Protein AF-A0A7T8HI97-F1 (afdb_monomer)

Nearest PDB structures (foldseek):
  1s1g-assembly1_B  TM=9.300E-01  e=1.609E-03  Homo sapiens
  7w6s-assembly1_F  TM=6.668E-01  e=6.090E-04  Homo sapiens
  8quc-assembly1_A  TM=5.911E-01  e=7.499E-04  Homo sapiens
  7w3y-assembly1_A  TM=6.117E-01  e=1.137E-03  Homo sapiens
  8f1c-assembly1_A  TM=5.932E-01  e=1.848E-03  Homo sapiens

Radius of gyration: 20.52 Å; Cα contacts (8 Å, |Δi|>4): 44; chains: 1; bounding box: 39×28×54 Å

pLDDT: mean 77.0, std 18.97, range [33.53, 95.25]

Mean predicted aligned error: 14.54 Å

Solvent-accessible surface area (backbone atoms only — not comparable to full-atom values): 6235 Å² total; per-residue (Å²): 140,58,51,68,65,41,19,79,73,70,77,54,32,70,68,67,89,89,57,59,52,65,66,48,50,53,51,32,55,75,71,71,45,61,76,82,60,34,37,78,95,30,36,64,62,47,51,56,51,34,52,51,52,51,55,54,53,50,50,54,52,52,50,58,60,50,68,74,72,71,83,75,88,81,87,71,101,66,61,64,69,49,52,57,50,51,50,56,44,69,78,39,69,85,79,50,92,84,72,120

Secondary structure (DSSP, 8-state):
--HHHHHHHHS-B---TTS-HHHHHHHHHHTT--GGGB-HHHHHHHHHHHHHHHHHHHHHHHHHHHHTTSS--SS-TTSHHHHHHHHHHHH-TTS-SS--

Sequence (100 aa):
MGLILGFYRTGVLHVDDTICPLAYSEDLKYWEIEEMFIDPCCLIKYNVRKERVIEESGKLMEDEDSEGSSSNEHNEQFGSDTKRKIWYIMEKPYTSTLAK

InterPro domains:
  IPR003131 Potassium channel tetramerisation-type BTB domain [PF02214] (3-41)
  IPR003971 Potassium channel, voltage dependent, Kv5/Kv9 [PR01494] (7-22)
  IPR003971 Potassium channel, voltage dependent, Kv5/Kv9 [PR01494] (30-42)
  IPR011333 SKP1/BTB/POZ domain superfamily [G3DSA:3.30.710.10] (2-53)
  IPR011333 SKP1/BTB/POZ domain superfamily [SSF54695] (3-53)
  IPR028325 Voltage-gated potassium channel [PTHR11537] (3-100)

Foldseek 3Di:
DVQVVVCVVPVAGEDDPVDQLVVVVVVCVVVVHDLVSHDPVHSVVSVVNNVVVVVVVVVVVVVVVVVVPDDDDDDDPPPPVVVVVVVVCVVPVPPDPPND

Organism: Caligus rogercresseyi (NCBI:txid217165)

Structure (mmCIF, N/CA/C/O backbone):
data_AF-A0A7T8HI97-F1
#
_entry.id   AF-A0A7T8HI97-F1
#
loop_
_atom_site.group_PDB
_atom_site.id
_atom_site.type_symbol
_atom_site.label_atom_id
_atom_site.label_alt_id
_atom_site.label_comp_id
_atom_site.label_asym_id
_atom_site.label_entity_id
_atom_site.label_seq_id
_atom_site.pdbx_PDB_ins_code
_atom_site.Cartn_x
_atom_site.Cartn_y
_atom_site.Cartn_z
_atom_site.occupancy
_atom_site.B_iso_or_equiv
_atom_site.auth_seq_id
_atom_site.auth_comp_id
_atom_site.auth_asym_id
_atom_site.auth_atom_id
_atom_site.pdbx_PDB_model_num
ATOM 1 N N . MET A 1 1 ? -9.076 -5.216 -3.489 1.00 55.91 1 MET A N 1
ATOM 2 C CA . MET A 1 1 ? -10.295 -4.480 -3.070 1.00 55.91 1 MET A CA 1
ATOM 3 C C . MET A 1 1 ? -10.849 -4.907 -1.693 1.00 55.91 1 MET A C 1
ATOM 5 O O . MET A 1 1 ? -12.002 -4.627 -1.406 1.00 55.91 1 MET A O 1
ATOM 9 N N . GLY A 1 2 ? -10.070 -5.558 -0.810 1.00 78.62 2 GLY A N 1
ATOM 10 C CA . GLY A 1 2 ? -10.559 -5.993 0.516 1.00 78.62 2 GLY A CA 1
ATOM 11 C C . GLY A 1 2 ? -9.897 -5.316 1.722 1.00 78.62 2 GLY A C 1
ATOM 12 O O . GLY A 1 2 ? -10.458 -5.354 2.810 1.00 78.62 2 GLY A O 1
ATOM 13 N N . LEU A 1 3 ? -8.729 -4.688 1.542 1.00 83.50 3 LEU A N 1
ATOM 14 C CA . LEU A 1 3 ? -7.929 -4.163 2.655 1.00 83.50 3 LEU A CA 1
ATOM 15 C C . LEU A 1 3 ? -8.538 -2.904 3.275 1.00 83.50 3 LEU A C 1
ATOM 17 O O . LEU A 1 3 ? -8.666 -2.827 4.489 1.00 83.50 3 LEU A O 1
ATOM 21 N N . ILE A 1 4 ? -8.997 -1.966 2.443 1.00 90.56 4 ILE A N 1
ATOM 22 C CA . ILE A 1 4 ? -9.588 -0.700 2.898 1.00 90.56 4 ILE A CA 1
ATOM 23 C C . ILE A 1 4 ? -10.941 -0.933 3.584 1.00 90.56 4 ILE A C 1
ATOM 25 O O . ILE A 1 4 ? -11.176 -0.447 4.685 1.00 90.56 4 ILE A O 1
ATOM 29 N N . LEU A 1 5 ? -11.815 -1.762 2.999 1.00 89.75 5 LEU A N 1
ATOM 30 C CA . LEU A 1 5 ? -13.053 -2.169 3.678 1.00 89.75 5 LEU A CA 1
ATOM 31 C C . LEU A 1 5 ? -12.769 -2.964 4.961 1.00 89.75 5 LEU A C 1
ATOM 33 O O . LEU A 1 5 ? -13.501 -2.830 5.939 1.00 89.75 5 LEU A O 1
ATOM 37 N N . GLY A 1 6 ? -11.725 -3.798 4.955 1.00 88.25 6 GLY A N 1
ATOM 38 C CA . GLY A 1 6 ? -11.247 -4.501 6.142 1.00 88.25 6 GLY A CA 1
ATOM 39 C C . GLY A 1 6 ? -10.860 -3.527 7.250 1.00 88.25 6 GLY A C 1
ATOM 40 O O . GLY A 1 6 ? -11.341 -3.676 8.368 1.00 88.25 6 GLY A O 1
ATOM 41 N N . PHE A 1 7 ? -10.106 -2.482 6.914 1.00 92.50 7 PHE A N 1
ATOM 42 C CA . PHE A 1 7 ? -9.704 -1.425 7.836 1.00 92.50 7 PHE A CA 1
ATOM 43 C C . PHE A 1 7 ? -10.897 -0.716 8.481 1.00 92.50 7 PHE A C 1
ATOM 45 O O . PHE A 1 7 ? -10.921 -0.587 9.700 1.00 92.50 7 PHE A O 1
ATOM 52 N N . TYR A 1 8 ? -11.945 -0.361 7.732 1.00 91.81 8 TYR A N 1
ATOM 53 C CA . TYR A 1 8 ? -13.146 0.228 8.346 1.00 91.81 8 TYR A CA 1
ATOM 54 C C . TYR A 1 8 ? -13.883 -0.723 9.304 1.00 91.81 8 TYR A C 1
ATOM 56 O O . TYR A 1 8 ? -14.650 -0.270 10.152 1.00 91.81 8 TYR A O 1
ATOM 64 N N . ARG A 1 9 ? -13.671 -2.040 9.189 1.00 92.31 9 ARG A N 1
ATOM 65 C CA . ARG A 1 9 ? -14.284 -3.042 10.076 1.00 92.31 9 ARG A CA 1
ATOM 66 C C . ARG A 1 9 ? -13.412 -3.397 11.277 1.00 92.31 9 ARG A C 1
ATOM 68 O O . ARG A 1 9 ? -13.959 -3.670 12.340 1.00 92.31 9 ARG A O 1
ATOM 75 N N . THR A 1 10 ? -12.093 -3.462 11.106 1.00 92.00 10 THR A N 1
ATOM 76 C CA . THR A 1 10 ? -11.146 -3.928 12.135 1.00 92.00 10 THR A CA 1
ATOM 77 C C . THR A 1 10 ? -10.380 -2.795 12.811 1.00 92.00 10 THR A C 1
ATOM 79 O O . THR A 1 10 ? -9.850 -2.997 13.898 1.00 92.00 10 THR A O 1
ATOM 82 N N . GLY A 1 11 ? -10.295 -1.625 12.175 1.00 90.81 11 GLY A N 1
ATOM 83 C CA . GLY A 1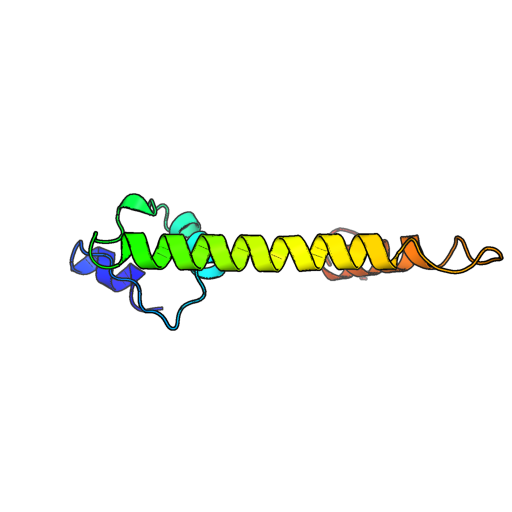 11 ? -9.428 -0.515 12.571 1.00 90.81 11 GLY A CA 1
ATOM 84 C C . GLY A 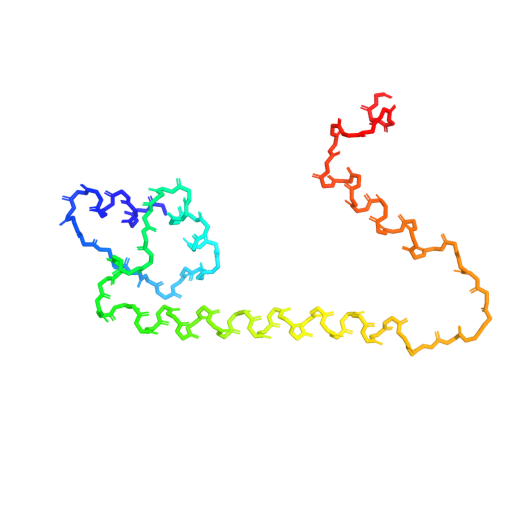1 11 ? -7.943 -0.742 12.273 1.00 90.81 11 GLY A C 1
ATOM 85 O O . GLY A 1 11 ? -7.125 0.093 12.643 1.00 90.81 11 GLY A O 1
ATOM 86 N N . VAL A 1 12 ? -7.580 -1.854 11.621 1.00 90.69 12 VAL A N 1
ATOM 87 C CA . VAL A 1 12 ? -6.182 -2.234 11.361 1.00 90.69 12 VAL A CA 1
ATOM 88 C C . VAL A 1 12 ? -5.943 -2.359 9.863 1.00 90.69 12 VAL A C 1
ATOM 90 O O . VAL A 1 12 ? -6.670 -3.074 9.168 1.00 90.69 12 VAL A O 1
ATOM 93 N N . LEU A 1 13 ? -4.916 -1.666 9.369 1.00 94.25 13 LEU A N 1
ATOM 94 C CA . LEU A 1 13 ? -4.565 -1.615 7.954 1.00 94.25 13 LEU A CA 1
ATOM 95 C C . LEU A 1 13 ? -3.261 -2.378 7.704 1.00 94.25 13 LEU A C 1
ATOM 97 O O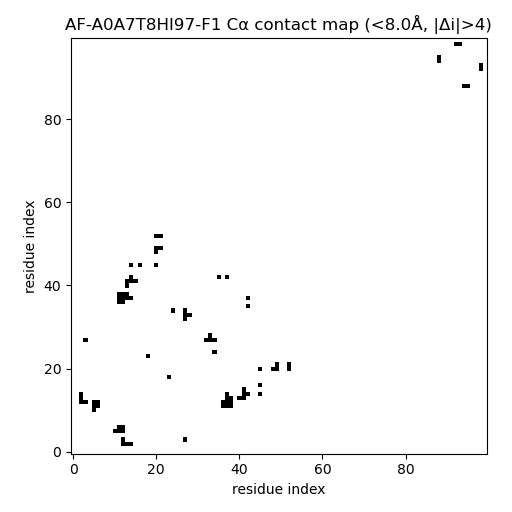 . LEU A 1 13 ? -2.164 -1.862 7.910 1.00 94.25 13 LEU A O 1
ATOM 101 N N . HIS A 1 14 ? -3.386 -3.612 7.225 1.00 92.81 14 HIS A N 1
ATOM 102 C CA . HIS A 1 14 ? -2.255 -4.388 6.721 1.00 92.81 14 HIS A CA 1
ATOM 103 C C . HIS A 1 14 ? -2.189 -4.300 5.202 1.00 92.81 14 HIS A C 1
ATOM 105 O O . HIS A 1 14 ? -3.219 -4.269 4.528 1.00 92.81 14 HIS A O 1
ATOM 111 N N . VAL A 1 15 ? -0.969 -4.296 4.670 1.00 91.81 15 VAL A N 1
ATOM 112 C CA . VAL A 1 15 ? -0.708 -4.250 3.230 1.00 91.81 15 VAL A CA 1
ATOM 113 C C . VAL A 1 15 ? 0.083 -5.485 2.830 1.00 91.81 15 VAL A C 1
ATOM 115 O O . VAL A 1 15 ? 1.082 -5.823 3.467 1.00 91.81 15 VAL A O 1
ATOM 118 N N . ASP A 1 16 ? -0.390 -6.154 1.783 1.00 89.62 16 ASP A N 1
ATOM 119 C CA . ASP A 1 16 ? 0.252 -7.334 1.213 1.00 89.62 16 ASP A CA 1
ATOM 120 C C . ASP A 1 16 ? 1.292 -6.958 0.143 1.00 89.62 16 ASP A C 1
ATOM 122 O O . ASP A 1 16 ? 1.212 -5.908 -0.495 1.00 89.62 16 ASP A O 1
ATOM 126 N N . ASP A 1 17 ? 2.268 -7.838 -0.077 1.00 87.62 17 ASP A N 1
ATOM 127 C CA . ASP A 1 17 ? 3.371 -7.623 -1.019 1.00 87.62 17 ASP A CA 1
ATOM 128 C C . ASP A 1 17 ? 2.974 -7.654 -2.494 1.00 87.62 17 ASP A C 1
ATOM 130 O O . ASP A 1 17 ? 3.746 -7.188 -3.336 1.00 87.62 17 ASP A O 1
ATOM 134 N N . THR A 1 18 ? 1.819 -8.237 -2.812 1.00 89.25 18 THR A N 1
ATOM 135 C CA . THR A 1 18 ? 1.329 -8.381 -4.190 1.00 89.25 18 THR A CA 1
ATOM 136 C C . THR A 1 18 ? 0.741 -7.091 -4.758 1.00 89.25 18 THR A C 1
ATOM 138 O O . THR A 1 18 ? 0.453 -7.015 -5.952 1.00 89.25 18 THR A O 1
ATOM 141 N N . ILE A 1 19 ? 0.563 -6.068 -3.922 1.00 90.94 19 ILE A N 1
ATOM 142 C CA . ILE A 1 19 ? -0.090 -4.817 -4.296 1.00 90.94 19 ILE A CA 1
ATOM 143 C C . ILE A 1 19 ? 0.953 -3.803 -4.772 1.00 90.94 19 ILE A C 1
ATOM 145 O O . ILE A 1 19 ? 1.996 -3.609 -4.145 1.00 90.94 19 ILE A O 1
ATOM 149 N N . CYS A 1 20 ? 0.650 -3.118 -5.878 1.00 92.69 20 CYS A N 1
ATOM 150 C CA . CYS A 1 20 ? 1.451 -1.989 -6.339 1.00 92.69 20 CYS A CA 1
ATOM 151 C C . CYS A 1 20 ? 1.345 -0.829 -5.330 1.00 92.69 20 CYS A C 1
ATOM 153 O O . CYS A 1 20 ? 0.239 -0.329 -5.111 1.00 92.69 20 CYS A O 1
ATOM 155 N N . PRO A 1 21 ? 2.460 -0.364 -4.734 1.00 93.88 21 PRO A N 1
ATOM 156 C CA . PRO A 1 21 ? 2.417 0.667 -3.700 1.00 93.88 21 PRO A CA 1
ATOM 157 C C . PRO A 1 21 ? 1.959 2.032 -4.228 1.00 93.88 21 PRO A C 1
ATOM 159 O O . PRO A 1 21 ? 1.345 2.785 -3.484 1.00 93.88 21 PRO A O 1
ATOM 162 N N . LEU A 1 22 ? 2.206 2.349 -5.504 1.00 93.50 22 LEU A N 1
ATOM 163 C CA . LEU A 1 22 ? 1.765 3.616 -6.095 1.00 93.50 22 LEU A CA 1
ATOM 164 C C . LEU A 1 22 ? 0.250 3.653 -6.271 1.00 93.50 22 LEU A C 1
ATOM 166 O O . LEU A 1 22 ? -0.396 4.546 -5.731 1.00 93.50 22 LEU A O 1
ATOM 170 N N . ALA A 1 23 ? -0.312 2.635 -6.929 1.00 93.50 23 ALA A N 1
ATOM 171 C CA . ALA A 1 23 ? -1.759 2.510 -7.094 1.00 93.50 23 ALA A CA 1
ATOM 172 C C . ALA A 1 23 ? -2.472 2.459 -5.733 1.00 93.50 23 ALA A C 1
ATOM 174 O O . ALA A 1 23 ? -3.499 3.098 -5.532 1.00 93.50 23 ALA A O 1
ATOM 175 N N . TYR A 1 24 ? -1.886 1.757 -4.758 1.00 94.19 24 TYR A N 1
ATOM 176 C CA . TYR A 1 24 ? -2.446 1.711 -3.412 1.00 94.19 24 TYR A CA 1
ATOM 177 C C . TYR A 1 24 ? -2.395 3.064 -2.696 1.00 94.19 24 TYR A C 1
ATOM 179 O O . TYR A 1 24 ? -3.326 3.392 -1.968 1.00 94.19 24 TYR A O 1
ATOM 187 N N . SER A 1 25 ? -1.357 3.878 -2.915 1.00 94.06 25 SER A N 1
ATOM 188 C CA . SER A 1 25 ? -1.307 5.237 -2.361 1.00 94.06 25 SER A CA 1
ATOM 189 C C . SER A 1 25 ? -2.421 6.132 -2.913 1.00 94.06 25 SER A C 1
ATOM 191 O O . SER A 1 25 ? -2.980 6.944 -2.177 1.00 94.06 25 SER A O 1
ATOM 193 N N . GLU A 1 26 ? -2.787 5.960 -4.187 1.00 94.62 26 GLU A N 1
ATOM 194 C CA . GLU A 1 26 ? -3.901 6.683 -4.806 1.00 94.62 26 GLU A CA 1
ATOM 195 C C . GLU A 1 26 ? -5.243 6.223 -4.244 1.00 94.62 26 GLU A C 1
ATOM 197 O O . GLU A 1 26 ? -6.085 7.065 -3.927 1.00 94.62 26 GLU A O 1
ATOM 202 N N . ASP A 1 27 ? -5.410 4.913 -4.043 1.00 94.38 27 ASP A N 1
ATOM 203 C CA . ASP A 1 27 ? -6.572 4.368 -3.347 1.00 94.38 27 ASP A CA 1
ATOM 204 C C . ASP A 1 27 ? -6.671 4.986 -1.943 1.00 94.38 27 ASP A C 1
ATOM 206 O O . ASP A 1 27 ? -7.686 5.591 -1.607 1.00 94.38 27 ASP A O 1
ATOM 210 N N . LEU A 1 28 ? -5.613 4.915 -1.129 1.00 94.12 28 LEU A N 1
ATOM 211 C CA . LEU A 1 28 ? -5.606 5.492 0.222 1.00 94.12 28 LEU A CA 1
ATOM 212 C C . LEU A 1 28 ? -5.961 6.983 0.218 1.00 94.12 28 LEU A C 1
ATOM 214 O O . LEU A 1 28 ? -6.768 7.422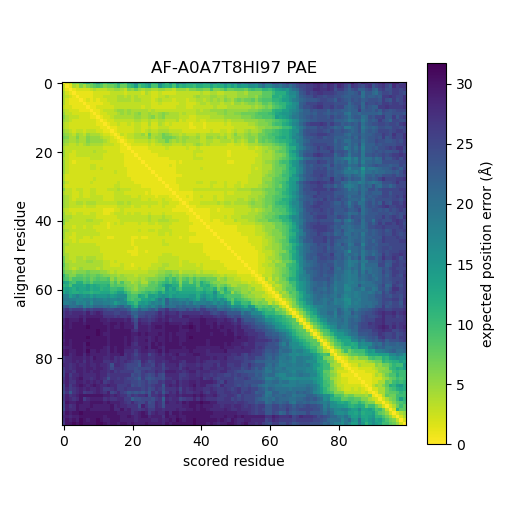 1.036 1.00 94.12 28 LEU A O 1
ATOM 218 N N . LYS A 1 29 ? -5.437 7.743 -0.748 1.00 94.81 29 LYS A N 1
ATOM 219 C CA . LYS A 1 29 ? -5.770 9.158 -0.934 1.00 94.81 29 LYS A CA 1
ATOM 220 C C . LYS A 1 29 ? -7.241 9.373 -1.290 1.00 94.81 29 LYS A C 1
ATOM 222 O O . LYS A 1 29 ? -7.853 10.290 -0.753 1.00 94.81 29 LYS A O 1
ATOM 227 N N . TYR A 1 30 ? -7.810 8.551 -2.171 1.00 95.00 30 TYR A N 1
ATOM 228 C CA . TYR A 1 30 ? -9.230 8.614 -2.530 1.00 95.00 30 TYR A CA 1
ATOM 229 C C . TYR A 1 30 ? -10.138 8.352 -1.321 1.00 95.00 30 TYR A C 1
ATOM 231 O O . TYR A 1 30 ? -11.161 9.013 -1.166 1.00 95.00 30 TYR A O 1
ATOM 239 N N . TRP A 1 31 ? -9.747 7.415 -0.455 1.00 95.06 31 TRP A N 1
ATOM 240 C CA . TRP A 1 31 ? -10.478 7.075 0.769 1.00 95.06 31 TRP A CA 1
ATOM 241 C C . TRP A 1 31 ? -10.148 7.985 1.963 1.00 95.06 31 TRP A C 1
ATOM 243 O O . TRP A 1 31 ? -10.666 7.753 3.053 1.00 95.06 31 TRP A O 1
ATOM 253 N N . GLU A 1 32 ? -9.305 9.004 1.768 1.00 94.50 32 GLU A N 1
ATOM 254 C CA . GLU A 1 32 ? -8.853 9.936 2.810 1.00 94.50 32 GLU A CA 1
ATOM 255 C C . GLU A 1 32 ? -8.192 9.231 4.012 1.00 94.50 32 GLU A C 1
ATOM 257 O O . GLU A 1 32 ? -8.307 9.659 5.160 1.00 94.50 32 GLU A O 1
ATOM 262 N N . ILE A 1 33 ? -7.479 8.134 3.748 1.00 94.06 33 ILE A N 1
ATOM 263 C CA . ILE A 1 33 ? -6.714 7.387 4.748 1.00 94.06 33 ILE A CA 1
ATOM 264 C C . ILE A 1 33 ? -5.244 7.769 4.611 1.00 94.06 33 ILE A C 1
ATOM 266 O O . ILE A 1 33 ? -4.620 7.557 3.573 1.00 94.06 33 ILE A O 1
ATOM 270 N N . GLU A 1 34 ? -4.663 8.307 5.678 1.00 92.56 34 GLU A N 1
ATOM 271 C CA . GLU A 1 34 ? -3.231 8.597 5.713 1.00 92.56 34 GLU A CA 1
ATOM 272 C C . GLU A 1 34 ? -2.398 7.304 5.715 1.00 92.56 34 GLU A C 1
ATOM 274 O O . GLU A 1 34 ? -2.713 6.334 6.406 1.00 92.56 34 GLU A O 1
ATOM 279 N N . GLU A 1 35 ? -1.274 7.290 4.996 1.00 90.56 35 GLU A N 1
ATOM 280 C CA . GLU A 1 35 ? -0.393 6.111 4.934 1.00 90.56 35 GLU A CA 1
ATOM 281 C C . GLU A 1 35 ? 0.182 5.724 6.308 1.00 90.56 35 GLU A C 1
ATOM 283 O O . GLU A 1 35 ? 0.543 4.570 6.527 1.00 90.56 35 GLU A O 1
ATOM 288 N N . MET A 1 36 ? 0.206 6.658 7.266 1.00 89.62 36 MET A N 1
ATOM 289 C CA . MET A 1 36 ? 0.623 6.390 8.645 1.00 89.62 36 MET A CA 1
ATOM 290 C C . MET A 1 36 ? -0.326 5.455 9.413 1.00 89.62 36 MET A C 1
ATOM 292 O O . MET A 1 36 ? 0.064 4.932 10.453 1.00 89.62 36 MET A O 1
ATOM 296 N N . PHE A 1 37 ? -1.549 5.224 8.915 1.00 93.38 37 PHE A N 1
ATOM 297 C CA . PHE A 1 37 ? -2.475 4.241 9.489 1.00 93.38 37 PHE A CA 1
ATOM 298 C C . PHE A 1 37 ? -2.112 2.795 9.139 1.00 93.38 37 PHE A C 1
ATOM 300 O O . PHE A 1 37 ? -2.682 1.872 9.723 1.00 93.38 37 PHE A O 1
ATOM 307 N N . ILE A 1 38 ? -1.179 2.577 8.204 1.00 94.44 38 ILE A N 1
ATOM 308 C CA . ILE A 1 38 ? -0.642 1.243 7.938 1.00 94.44 38 ILE A CA 1
ATOM 309 C C . ILE A 1 38 ? 0.071 0.754 9.199 1.00 94.44 38 ILE A C 1
ATOM 311 O O . ILE A 1 38 ? 0.938 1.434 9.748 1.00 94.44 38 ILE A O 1
ATOM 315 N N . ASP A 1 39 ? -0.282 -0.451 9.637 1.00 94.88 39 ASP A N 1
ATOM 316 C CA . ASP A 1 39 ? 0.273 -1.033 10.850 1.00 94.88 39 ASP A CA 1
ATOM 317 C C . ASP A 1 39 ? 1.812 -1.154 10.753 1.00 94.88 39 ASP A C 1
ATOM 319 O O . ASP A 1 39 ? 2.334 -1.489 9.677 1.00 94.88 39 ASP A O 1
ATOM 323 N N . PRO A 1 40 ? 2.567 -0.923 11.848 1.00 92.50 40 PRO A N 1
ATOM 324 C CA . PRO A 1 40 ? 4.029 -0.965 11.838 1.00 92.50 40 PRO A CA 1
ATOM 325 C C . PRO A 1 40 ? 4.632 -2.236 11.228 1.00 92.50 40 PRO A C 1
ATOM 327 O O . PRO A 1 40 ? 5.714 -2.169 10.641 1.00 92.50 40 PRO A O 1
ATOM 330 N N . CYS A 1 41 ? 3.943 -3.383 11.315 1.00 93.31 41 CYS A N 1
ATOM 331 C CA . CYS A 1 41 ? 4.423 -4.628 10.706 1.00 93.31 41 CYS A CA 1
ATOM 332 C C . CYS A 1 41 ? 4.509 -4.571 9.166 1.00 93.31 41 CYS A C 1
ATOM 334 O O . CYS A 1 41 ? 5.312 -5.290 8.571 1.00 93.31 41 CYS A O 1
ATOM 336 N N . CYS A 1 42 ? 3.723 -3.703 8.522 1.00 93.69 42 CYS A N 1
ATOM 337 C CA . CYS A 1 42 ? 3.668 -3.533 7.070 1.00 93.69 42 CYS A CA 1
ATOM 338 C C . CYS A 1 42 ? 4.306 -2.215 6.605 1.00 93.69 42 CYS A C 1
ATOM 340 O O . CYS A 1 42 ? 4.851 -2.164 5.501 1.00 93.69 42 CYS A O 1
ATOM 342 N N . LEU A 1 43 ? 4.266 -1.163 7.431 1.00 94.06 43 LEU A N 1
ATOM 343 C CA . LEU A 1 43 ? 4.593 0.214 7.039 1.00 94.06 43 LEU A CA 1
ATOM 344 C C . LEU A 1 43 ? 6.003 0.369 6.451 1.00 94.06 43 LEU A C 1
ATOM 346 O O . LEU A 1 43 ? 6.167 0.925 5.367 1.00 94.06 43 LEU A O 1
ATOM 350 N N . ILE A 1 44 ? 7.028 -0.157 7.131 1.00 94.00 44 ILE A N 1
ATOM 351 C CA . ILE A 1 44 ? 8.426 -0.025 6.680 1.00 94.00 44 ILE A CA 1
ATOM 352 C C . ILE A 1 44 ? 8.604 -0.687 5.312 1.00 94.00 44 ILE A C 1
ATOM 354 O O . ILE A 1 44 ? 9.189 -0.115 4.395 1.00 94.00 44 ILE A O 1
ATOM 358 N N . LYS A 1 45 ? 8.060 -1.895 5.160 1.00 94.25 45 LYS A N 1
ATOM 359 C CA . LYS A 1 45 ? 8.166 -2.678 3.930 1.00 94.25 45 LYS A CA 1
ATOM 360 C C . LYS A 1 45 ? 7.415 -2.024 2.772 1.00 94.25 45 LYS A C 1
ATOM 362 O O . LYS A 1 45 ? 7.904 -2.037 1.643 1.00 94.25 45 LYS A O 1
ATOM 367 N N . TYR A 1 46 ? 6.246 -1.453 3.056 1.00 95.25 46 TYR A N 1
ATOM 368 C CA . TYR A 1 46 ? 5.473 -0.672 2.097 1.00 95.25 46 TYR A CA 1
ATOM 369 C C . TYR A 1 46 ? 6.267 0.545 1.611 1.00 95.25 46 TYR A C 1
ATOM 371 O O . TYR A 1 46 ? 6.450 0.687 0.406 1.00 95.25 46 TYR A O 1
ATOM 379 N N . ASN A 1 47 ? 6.825 1.345 2.526 1.00 94.75 47 ASN A N 1
ATOM 380 C CA . ASN A 1 47 ? 7.596 2.542 2.179 1.00 94.75 47 ASN A CA 1
ATOM 381 C C . ASN A 1 47 ? 8.845 2.218 1.356 1.00 94.75 47 ASN A C 1
ATOM 383 O O . ASN A 1 47 ? 9.066 2.836 0.322 1.00 94.75 47 ASN A O 1
ATOM 387 N N . VAL A 1 48 ? 9.618 1.202 1.751 1.00 94.94 48 VAL A N 1
ATOM 388 C CA . VAL A 1 48 ? 10.798 0.765 0.981 1.00 94.94 48 VAL A CA 1
ATOM 389 C C . VAL A 1 48 ? 10.407 0.334 -0.434 1.00 94.94 48 VAL A C 1
ATOM 391 O O . VAL A 1 48 ? 11.097 0.655 -1.400 1.00 94.94 48 VAL A O 1
ATOM 394 N N . ARG A 1 49 ? 9.291 -0.389 -0.584 1.00 95.00 49 ARG A N 1
ATOM 395 C CA . ARG A 1 49 ? 8.804 -0.798 -1.906 1.00 95.00 49 ARG A CA 1
ATOM 396 C C . ARG A 1 49 ? 8.311 0.402 -2.714 1.00 95.00 49 ARG A C 1
ATOM 398 O O . ARG A 1 49 ? 8.582 0.452 -3.907 1.00 95.00 49 ARG A O 1
ATOM 405 N N . LYS A 1 50 ? 7.597 1.335 -2.084 1.00 94.81 50 LYS A N 1
ATOM 406 C CA . LYS A 1 50 ? 7.106 2.565 -2.713 1.00 94.81 50 LYS A CA 1
ATOM 407 C C . LYS A 1 50 ? 8.266 3.390 -3.261 1.00 94.81 50 LYS A C 1
ATOM 409 O O . LYS A 1 50 ? 8.260 3.682 -4.449 1.00 94.81 50 LYS A O 1
ATOM 414 N N . GLU A 1 51 ? 9.275 3.660 -2.435 1.00 95.00 51 GLU A N 1
ATOM 415 C CA . GLU A 1 51 ? 10.472 4.413 -2.828 1.00 95.00 51 GLU A CA 1
ATOM 416 C C . GLU A 1 51 ? 11.175 3.759 -4.019 1.00 95.00 51 GLU A C 1
ATOM 418 O O . GLU A 1 51 ? 11.434 4.411 -5.024 1.00 95.00 51 GLU A O 1
ATOM 423 N N . ARG A 1 52 ? 11.381 2.436 -3.964 1.00 94.06 52 ARG A N 1
ATOM 424 C CA . ARG A 1 52 ? 12.007 1.693 -5.063 1.00 94.06 52 ARG A CA 1
ATOM 425 C C . ARG A 1 52 ? 11.250 1.860 -6.381 1.00 94.06 52 ARG A C 1
ATOM 427 O O . ARG A 1 52 ? 11.870 2.089 -7.411 1.00 94.06 52 ARG A O 1
ATOM 434 N N . VAL A 1 53 ? 9.922 1.743 -6.353 1.00 92.56 53 VAL A N 1
ATOM 435 C CA . VAL A 1 53 ? 9.104 1.898 -7.566 1.00 92.56 53 VAL A CA 1
ATOM 436 C C . VAL A 1 53 ? 9.166 3.341 -8.084 1.00 92.56 53 VAL A C 1
ATOM 438 O O . VAL A 1 53 ? 9.206 3.538 -9.295 1.00 92.56 53 VAL A O 1
ATOM 441 N N . ILE A 1 54 ? 9.224 4.344 -7.199 1.00 91.94 54 ILE A N 1
ATOM 442 C CA . ILE A 1 54 ? 9.393 5.755 -7.587 1.00 91.94 54 ILE A CA 1
ATOM 443 C C . ILE A 1 54 ? 10.744 5.958 -8.277 1.00 91.94 54 ILE A C 1
ATOM 445 O O . ILE A 1 54 ? 10.774 6.481 -9.389 1.00 91.94 54 ILE A O 1
ATOM 449 N N . GLU A 1 55 ? 11.840 5.500 -7.671 1.00 92.25 55 GLU A N 1
ATOM 450 C CA . GLU A 1 55 ? 13.180 5.606 -8.258 1.00 92.25 55 GLU A CA 1
ATOM 451 C C . GLU A 1 55 ? 13.280 4.900 -9.615 1.00 92.25 55 GLU A C 1
ATOM 453 O O . GLU A 1 55 ? 13.877 5.430 -10.550 1.00 92.25 55 GLU A O 1
ATOM 458 N N . GLU A 1 56 ? 12.702 3.703 -9.738 1.00 89.00 56 GLU A N 1
ATOM 459 C CA . GLU A 1 56 ? 12.655 2.960 -11.000 1.00 89.00 56 GLU A CA 1
ATOM 460 C C . GLU A 1 56 ? 11.851 3.724 -12.060 1.00 89.00 56 GLU A C 1
ATOM 462 O O . GLU A 1 56 ? 12.306 3.853 -13.193 1.00 89.00 56 GLU A O 1
ATOM 467 N N . SER A 1 57 ? 10.697 4.288 -11.693 1.00 84.75 57 SER A N 1
ATOM 468 C CA . SER A 1 57 ? 9.877 5.076 -12.619 1.00 84.75 57 SER A CA 1
ATOM 469 C C . SER A 1 57 ? 10.544 6.385 -13.057 1.00 84.75 57 SER A C 1
ATOM 471 O O . SER A 1 57 ? 10.424 6.761 -14.220 1.00 84.75 57 SER A O 1
ATOM 473 N N . GLY A 1 58 ? 11.284 7.048 -12.162 1.00 81.75 58 GLY A N 1
ATOM 474 C CA . GLY A 1 58 ? 12.015 8.277 -12.475 1.00 81.75 58 GLY A CA 1
ATOM 475 C C . GLY A 1 58 ? 13.148 8.039 -13.471 1.00 81.75 58 GLY A C 1
ATOM 476 O O . GLY A 1 58 ? 13.280 8.790 -14.430 1.00 81.75 58 GLY A O 1
ATOM 477 N N . LYS A 1 59 ? 13.897 6.942 -13.309 1.00 78.56 59 LYS A N 1
ATOM 478 C CA . LYS A 1 59 ? 14.962 6.553 -14.251 1.00 78.56 59 LYS A CA 1
ATOM 479 C C . LYS A 1 59 ? 14.425 6.302 -15.657 1.00 78.56 59 LYS A C 1
ATOM 481 O O . LYS A 1 59 ? 15.020 6.764 -16.618 1.00 78.56 59 LYS A O 1
ATOM 486 N N . LEU A 1 60 ? 13.273 5.638 -15.775 1.00 71.94 60 LEU A N 1
ATOM 487 C CA . LEU A 1 60 ? 12.639 5.405 -17.077 1.00 71.94 60 LEU A CA 1
ATOM 488 C C . LEU A 1 60 ? 12.255 6.717 -17.779 1.00 71.94 60 LEU A C 1
ATOM 490 O O . LEU A 1 60 ? 12.424 6.822 -18.988 1.00 71.94 60 LEU A O 1
ATOM 494 N N . MET A 1 61 ? 11.783 7.725 -17.037 1.00 69.12 61 MET A N 1
ATOM 495 C CA . MET A 1 61 ? 11.485 9.047 -17.606 1.00 69.12 61 MET A CA 1
ATOM 496 C C . MET A 1 61 ? 12.758 9.795 -18.029 1.00 69.12 61 MET A C 1
ATOM 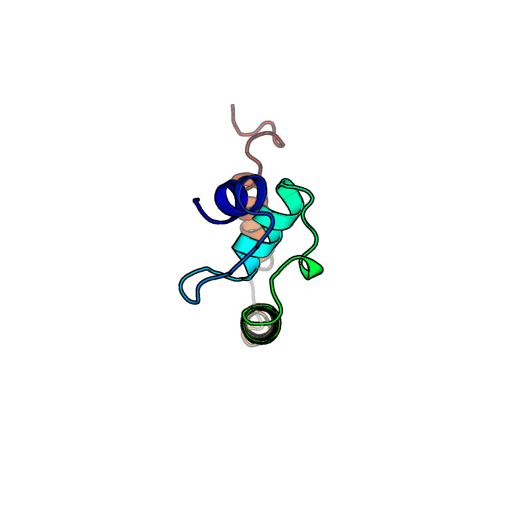498 O O . MET A 1 61 ? 12.785 10.407 -19.093 1.00 69.12 61 MET A O 1
ATOM 502 N N . GLU A 1 62 ? 13.822 9.728 -17.225 1.00 70.25 62 GLU A N 1
ATOM 503 C CA . GLU A 1 62 ? 15.114 10.351 -17.548 1.00 70.25 62 GLU A CA 1
ATOM 504 C C . GLU A 1 62 ? 15.785 9.704 -18.773 1.00 70.25 62 GLU A C 1
ATOM 506 O O . GLU A 1 62 ? 16.354 10.410 -19.609 1.00 70.25 62 GLU A O 1
ATOM 511 N N . ASP A 1 63 ? 15.687 8.380 -18.915 1.00 64.94 63 ASP A N 1
ATOM 512 C CA . ASP A 1 63 ? 16.206 7.640 -20.068 1.00 64.94 63 ASP A CA 1
ATOM 513 C C . ASP A 1 63 ? 15.414 7.964 -21.352 1.00 64.94 63 ASP A C 1
ATOM 515 O O . ASP A 1 63 ? 16.018 8.181 -22.405 1.00 64.94 63 ASP A O 1
ATOM 519 N N . GLU A 1 64 ? 14.080 8.085 -21.275 1.00 59.00 64 GLU A N 1
ATOM 520 C CA . GLU A 1 64 ? 13.236 8.511 -22.406 1.00 59.00 64 GLU A CA 1
ATOM 521 C C . GLU A 1 64 ? 13.549 9.946 -22.871 1.00 59.00 64 GLU A C 1
ATOM 523 O O . GLU A 1 64 ? 13.586 10.217 -24.077 1.00 59.00 64 GLU A O 1
ATOM 528 N N . ASP A 1 65 ? 13.828 10.863 -21.939 1.00 58.00 65 ASP A N 1
ATOM 529 C CA . ASP A 1 65 ? 14.231 12.237 -22.262 1.00 58.00 65 ASP A CA 1
ATOM 530 C C . ASP A 1 65 ? 15.671 12.312 -22.819 1.00 58.00 65 ASP A C 1
ATOM 532 O O . ASP A 1 65 ? 15.981 13.181 -23.644 1.00 58.00 65 ASP A O 1
ATOM 536 N N . SER A 1 66 ? 16.552 11.386 -22.422 1.00 56.62 66 SER A N 1
ATOM 537 C CA . SER A 1 66 ? 17.949 11.308 -22.877 1.00 56.62 66 SER A CA 1
ATOM 538 C C . SER A 1 66 ? 18.095 10.670 -24.269 1.00 56.62 66 SER A C 1
ATOM 540 O O . SER A 1 66 ? 18.844 11.182 -25.112 1.00 56.62 66 SER A O 1
ATOM 542 N N . GLU A 1 67 ? 17.322 9.622 -24.585 1.00 50.28 67 GLU A N 1
ATOM 543 C CA . GLU A 1 67 ? 17.273 9.030 -25.935 1.00 50.28 67 GLU A CA 1
ATOM 544 C C . GLU A 1 67 ? 16.637 9.967 -26.984 1.00 50.28 67 GLU A C 1
ATOM 546 O O . GLU A 1 67 ? 16.850 9.797 -28.186 1.00 50.28 67 GLU A O 1
ATOM 551 N N . GLY A 1 68 ? 15.947 11.030 -26.555 1.00 46.50 68 GLY A N 1
ATOM 552 C CA . GLY A 1 68 ? 15.517 12.135 -27.418 1.00 46.50 68 GLY A CA 1
ATOM 553 C C . GLY A 1 68 ? 16.636 13.093 -27.862 1.00 46.50 68 GLY A C 1
ATOM 554 O O . GLY A 1 68 ? 16.380 13.966 -28.693 1.00 46.50 68 GLY A O 1
ATOM 555 N N . SER A 1 69 ? 17.861 12.960 -27.332 1.00 44.06 69 SER A N 1
ATOM 556 C CA . SER A 1 69 ? 18.947 13.945 -27.508 1.00 44.06 69 SER A CA 1
ATOM 557 C C . SER A 1 69 ? 20.224 13.393 -28.166 1.00 44.06 69 SER A C 1
ATOM 559 O O . SER A 1 69 ? 21.233 14.091 -28.271 1.00 44.06 69 SER A O 1
ATOM 561 N N . SER A 1 70 ? 20.220 12.149 -28.653 1.00 42.25 70 SER A N 1
ATOM 562 C CA . SER A 1 70 ? 21.369 11.567 -29.366 1.00 42.25 70 SER A CA 1
ATOM 563 C C . SER A 1 70 ? 20.960 10.788 -30.609 1.00 42.25 70 SER A C 1
ATOM 565 O O . SER A 1 70 ? 21.024 9.566 -30.642 1.00 42.25 70 SER A O 1
ATOM 567 N N . SER A 1 71 ? 20.557 11.501 -31.663 1.00 37.81 71 SER A N 1
ATOM 568 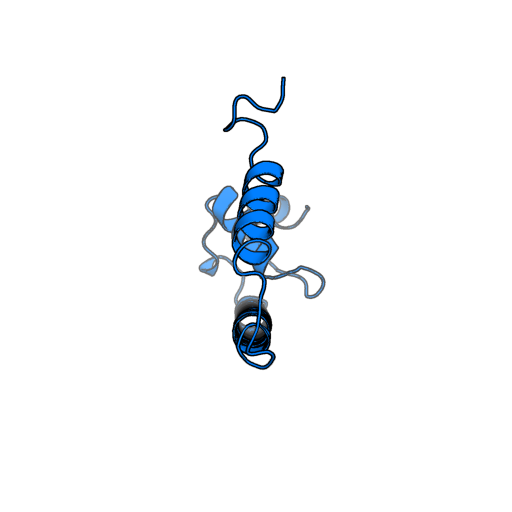C CA . SER A 1 71 ? 21.036 11.279 -33.042 1.00 37.81 71 SER A CA 1
ATOM 569 C C . SER A 1 71 ? 20.260 12.120 -34.064 1.00 37.81 71 SER A C 1
ATOM 571 O O 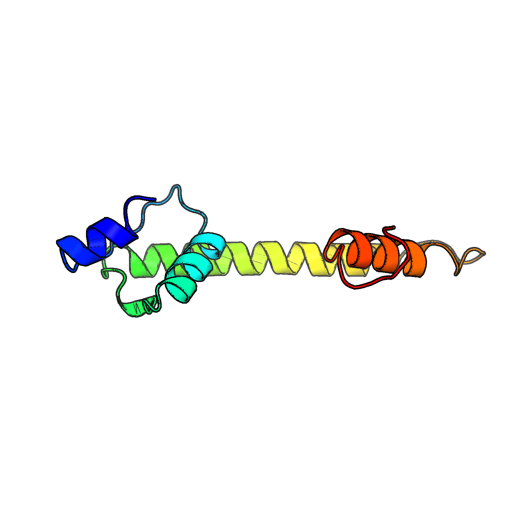. SER A 1 71 ? 19.043 12.244 -34.003 1.00 37.81 71 SER A O 1
ATOM 573 N N . ASN A 1 72 ? 21.012 12.626 -35.044 1.00 33.53 72 ASN A N 1
ATOM 574 C CA . ASN A 1 72 ? 20.604 13.277 -36.293 1.00 33.53 72 ASN A CA 1
ATOM 575 C C . ASN A 1 72 ? 20.319 14.784 -36.263 1.00 33.53 72 ASN A C 1
ATOM 577 O O . ASN A 1 72 ? 19.194 15.27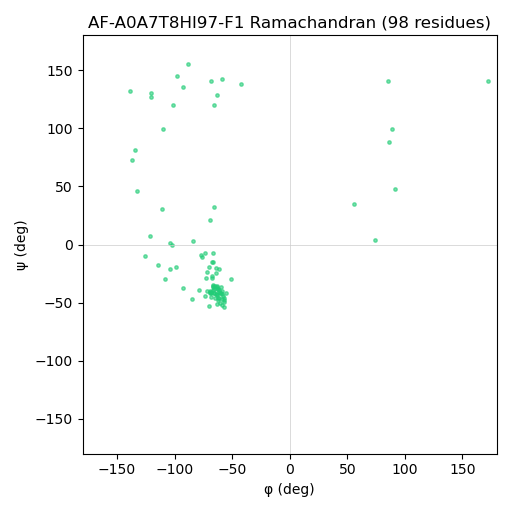5 -36.221 1.00 33.53 72 ASN A O 1
ATOM 581 N N . GLU A 1 73 ? 21.411 15.512 -36.490 1.00 43.88 73 GLU A N 1
ATOM 582 C CA . GLU A 1 73 ? 21.429 16.603 -37.455 1.00 43.88 73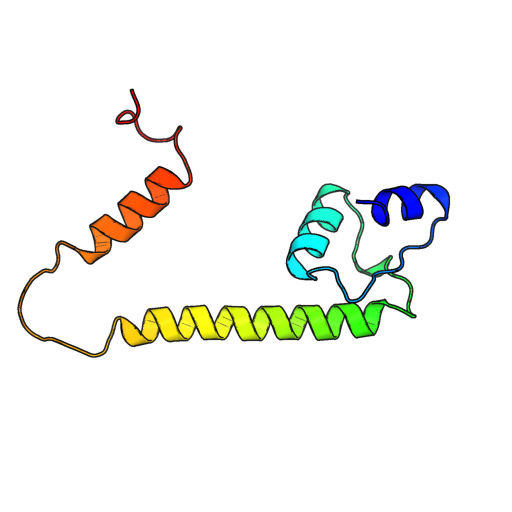 GLU A CA 1
ATOM 583 C C . GLU A 1 73 ? 20.679 16.187 -38.744 1.00 43.88 73 GLU A C 1
ATOM 585 O O . GLU A 1 73 ? 20.878 15.088 -39.259 1.00 43.88 73 GLU A O 1
ATOM 590 N N . HIS A 1 74 ? 19.885 17.113 -39.289 1.00 41.59 74 HIS A N 1
ATOM 591 C CA . HIS A 1 74 ? 19.158 17.066 -40.568 1.00 41.59 74 HIS A CA 1
ATOM 592 C C . HIS A 1 74 ? 17.734 16.464 -40.565 1.00 41.59 74 HIS A C 1
ATOM 594 O O . HIS A 1 74 ? 17.524 15.281 -40.801 1.00 41.59 74 HIS A O 1
ATOM 600 N N . ASN A 1 75 ? 16.771 17.400 -40.547 1.00 41.59 75 ASN A N 1
ATOM 601 C CA . ASN A 1 75 ? 15.396 17.312 -41.062 1.00 41.59 75 ASN A CA 1
ATOM 602 C C . ASN A 1 75 ? 14.334 16.693 -40.121 1.00 41.59 75 ASN A C 1
ATOM 604 O O . ASN A 1 75 ? 14.575 15.702 -39.456 1.00 41.59 75 ASN A O 1
ATOM 608 N N . GLU A 1 76 ? 13.131 17.284 -40.130 1.00 46.28 76 GLU A N 1
ATOM 609 C CA . GLU A 1 76 ? 11.893 16.820 -39.460 1.00 46.28 76 GLU A CA 1
ATOM 610 C C . GLU A 1 76 ? 11.578 17.299 -38.017 1.00 46.28 76 GLU A C 1
ATOM 612 O O . GLU A 1 76 ? 11.060 16.560 -37.180 1.00 46.28 76 GLU A O 1
ATOM 617 N N . GLN A 1 77 ? 11.685 18.612 -37.765 1.00 48.09 77 GLN A N 1
ATOM 618 C CA . GLN A 1 77 ? 11.061 19.333 -36.625 1.00 48.09 77 GLN A CA 1
ATOM 619 C C . GLN A 1 77 ? 9.502 19.365 -36.684 1.00 48.09 77 GLN A C 1
ATOM 621 O O . GLN A 1 77 ? 8.870 20.339 -36.283 1.00 48.09 77 GLN A O 1
ATOM 626 N N . PHE A 1 78 ? 8.836 18.344 -37.231 1.00 44.25 78 PHE A N 1
ATOM 627 C CA . PHE A 1 78 ? 7.365 18.313 -37.360 1.00 44.25 78 PHE A CA 1
ATOM 628 C C . PHE A 1 78 ? 6.715 17.060 -36.738 1.00 44.25 78 PHE A C 1
ATOM 630 O O . PHE A 1 78 ? 5.498 17.010 -36.552 1.00 44.25 78 PHE A O 1
ATOM 637 N N . GLY A 1 79 ? 7.516 16.057 -36.349 1.00 50.41 79 GLY A N 1
ATOM 638 C CA . GLY A 1 79 ? 7.027 14.757 -35.861 1.00 50.41 79 GLY A CA 1
ATOM 639 C C . GLY A 1 79 ? 6.985 14.557 -34.337 1.00 50.41 79 GLY A C 1
ATOM 640 O O . GLY A 1 79 ? 6.279 13.669 -33.864 1.00 50.41 79 GLY A O 1
ATOM 641 N N . SER A 1 80 ? 7.724 15.349 -33.550 1.00 57.44 80 SER A N 1
ATOM 642 C CA . SER A 1 80 ? 7.818 15.165 -32.084 1.00 57.44 80 SER A CA 1
ATOM 643 C C . SER A 1 80 ? 6.674 15.853 -31.330 1.00 57.44 80 SER A C 1
ATOM 645 O O . SER A 1 80 ? 5.984 15.241 -30.509 1.00 57.44 80 SER A O 1
ATOM 647 N N . ASP A 1 81 ? 6.383 17.110 -31.678 1.00 59.41 81 ASP A N 1
ATOM 648 C CA . ASP A 1 81 ? 5.289 17.862 -31.055 1.00 59.41 81 ASP A CA 1
ATOM 649 C C . ASP A 1 81 ? 3.911 17.300 -31.404 1.00 59.41 81 ASP A C 1
ATOM 651 O O . ASP A 1 81 ? 2.964 17.429 -30.627 1.00 59.41 81 ASP A O 1
ATOM 655 N N . THR A 1 82 ? 3.785 16.648 -32.558 1.00 63.50 82 THR A N 1
ATOM 656 C CA . THR A 1 82 ? 2.537 16.018 -32.992 1.00 63.50 82 THR A CA 1
ATOM 657 C C . THR A 1 82 ? 2.239 14.761 -32.184 1.00 63.50 82 THR A C 1
ATOM 659 O O . THR A 1 82 ? 1.103 14.604 -31.751 1.00 63.50 82 THR A O 1
ATOM 662 N N . LYS A 1 83 ? 3.237 13.926 -31.864 1.00 67.00 83 LYS A N 1
ATOM 663 C CA . LYS A 1 83 ? 3.046 12.740 -31.007 1.00 67.00 83 LYS A CA 1
ATOM 664 C C . LYS A 1 83 ? 2.580 13.107 -29.599 1.00 67.00 83 LYS A C 1
ATOM 666 O O . LYS A 1 83 ? 1.583 12.558 -29.137 1.00 67.00 83 LYS A O 1
ATOM 671 N N . ARG A 1 84 ? 3.233 14.082 -28.953 1.00 64.62 84 ARG A N 1
ATOM 672 C CA . ARG A 1 84 ? 2.830 14.561 -27.615 1.00 64.62 84 ARG A CA 1
ATOM 673 C C . ARG A 1 84 ? 1.422 15.155 -27.618 1.00 64.62 84 ARG A C 1
ATOM 675 O O . ARG A 1 84 ? 0.630 14.865 -26.726 1.00 64.62 84 ARG A O 1
ATOM 682 N N . LYS A 1 85 ? 1.068 15.919 -28.658 1.00 66.94 85 LYS A N 1
ATOM 683 C CA . LYS A 1 85 ? -0.292 16.456 -28.829 1.00 66.94 85 LYS A CA 1
ATOM 684 C C . LYS A 1 85 ? -1.332 15.359 -29.062 1.00 66.94 85 LYS A C 1
ATOM 686 O O . LYS A 1 85 ? -2.402 15.425 -28.472 1.00 66.94 85 LYS A O 1
ATOM 691 N N . ILE A 1 86 ? -1.027 14.349 -29.879 1.00 71.38 86 ILE A N 1
ATOM 692 C CA . ILE A 1 86 ? -1.924 13.210 -30.136 1.00 71.38 86 ILE A CA 1
ATOM 693 C C . ILE A 1 86 ? -2.166 12.416 -28.848 1.00 71.38 86 ILE A C 1
ATOM 695 O O . ILE A 1 86 ? -3.303 12.056 -28.555 1.00 71.38 86 ILE A O 1
ATOM 699 N N . TRP A 1 87 ? -1.118 12.193 -28.056 1.00 72.06 87 TRP A N 1
ATOM 700 C CA . TRP A 1 87 ? -1.221 11.487 -26.782 1.00 72.06 87 TRP A CA 1
ATOM 701 C C . TRP A 1 87 ? -2.075 12.263 -25.769 1.00 72.06 87 TRP A C 1
ATOM 703 O O . TRP A 1 87 ? -3.024 11.713 -25.218 1.00 72.06 87 TRP A O 1
ATOM 713 N N . TYR A 1 88 ? -1.841 13.574 -25.640 1.00 68.62 88 TYR A N 1
ATOM 714 C CA . TYR A 1 88 ? -2.650 14.461 -24.796 1.00 68.62 88 TYR A CA 1
ATOM 715 C C . TYR A 1 88 ? -4.137 14.498 -25.205 1.00 68.62 88 TYR A C 1
ATOM 717 O O . TYR A 1 88 ? -5.021 14.570 -24.352 1.00 68.62 88 TYR A O 1
ATOM 725 N N . ILE A 1 89 ? -4.431 14.426 -26.510 1.00 68.00 89 ILE A N 1
ATOM 726 C CA . ILE A 1 89 ? -5.807 14.355 -27.033 1.00 68.00 89 ILE A CA 1
ATOM 727 C C . ILE A 1 89 ? -6.458 13.003 -26.699 1.00 68.00 89 ILE A C 1
ATOM 729 O O . ILE A 1 89 ? -7.630 12.977 -26.323 1.00 68.00 89 ILE A O 1
ATOM 733 N N . MET A 1 90 ? -5.720 11.890 -26.791 1.00 65.88 90 MET A N 1
ATOM 734 C CA . MET A 1 90 ? -6.234 10.566 -26.409 1.00 65.88 90 MET A CA 1
ATOM 735 C C . MET A 1 90 ? -6.543 10.466 -24.911 1.00 65.88 90 MET A C 1
ATOM 737 O O . MET A 1 90 ? -7.525 9.833 -24.531 1.00 65.88 90 MET A O 1
ATOM 741 N N . GLU A 1 91 ? -5.744 11.114 -24.067 1.00 72.12 91 GLU A N 1
ATOM 742 C CA . GLU A 1 91 ? -5.919 11.100 -22.611 1.00 72.12 91 GLU A CA 1
ATOM 743 C C . GLU A 1 91 ? -7.139 11.926 -22.149 1.00 72.12 91 GLU A C 1
ATOM 745 O O . GLU A 1 91 ? -7.713 11.668 -21.089 1.00 72.12 91 GLU A O 1
ATOM 750 N N . LYS A 1 92 ? -7.585 12.906 -22.954 1.00 58.59 92 LYS A N 1
ATOM 751 C CA . LYS A 1 92 ? -8.738 13.775 -22.655 1.00 58.59 92 LYS A CA 1
ATOM 752 C C . LYS A 1 92 ? -9.680 13.931 -23.860 1.00 58.59 92 LYS A C 1
ATOM 754 O O . LYS A 1 92 ? -9.688 14.980 -24.504 1.00 58.59 92 LYS A O 1
ATOM 759 N N . PRO A 1 93 ? -10.580 12.965 -24.115 1.00 62.69 93 PRO A N 1
ATOM 760 C CA . PRO A 1 93 ? -11.457 12.986 -25.292 1.00 62.69 93 PRO A CA 1
ATOM 761 C C . PRO A 1 93 ? -12.503 14.121 -25.306 1.00 62.69 93 PRO A C 1
ATOM 763 O O . PRO A 1 93 ? -13.184 14.310 -26.309 1.00 62.69 93 PRO A O 1
ATOM 766 N N . TYR A 1 94 ? -12.645 14.894 -24.222 1.00 57.09 94 TYR A N 1
ATOM 767 C CA . TYR A 1 94 ? -13.649 15.962 -24.087 1.00 57.09 94 TYR A CA 1
ATOM 768 C C . TYR A 1 94 ? -13.100 17.388 -24.290 1.00 57.09 94 TYR A C 1
ATOM 770 O O . TYR A 1 94 ? -13.861 18.347 -24.172 1.00 57.09 94 TYR A O 1
ATOM 778 N N . THR A 1 95 ? -11.799 17.567 -24.555 1.00 60.81 95 THR A N 1
ATOM 779 C CA . THR A 1 95 ? -11.147 18.898 -24.565 1.00 60.81 95 THR A CA 1
ATOM 780 C C . THR A 1 95 ? -10.864 19.462 -25.958 1.00 60.81 95 THR A C 1
ATOM 782 O O . THR A 1 95 ? -10.315 20.556 -26.075 1.00 60.81 95 THR A O 1
ATOM 785 N N . SER A 1 96 ? -11.236 18.766 -27.033 1.00 51.19 96 SER A N 1
ATOM 786 C CA . SER A 1 96 ? -11.085 19.267 -28.403 1.00 51.19 96 SER A CA 1
ATOM 787 C C . SER A 1 96 ? -12.307 18.931 -29.247 1.00 51.19 96 SER A C 1
ATOM 789 O O . SER A 1 96 ? -12.757 17.792 -29.301 1.00 51.19 96 SER A O 1
ATOM 791 N N . THR A 1 97 ? -12.824 19.926 -29.963 1.00 56.44 97 THR A N 1
ATOM 792 C CA . THR A 1 97 ? -13.944 19.830 -30.917 1.00 56.44 97 THR A CA 1
ATOM 793 C C . THR A 1 97 ? -13.607 19.050 -32.200 1.00 56.44 97 THR A C 1
ATOM 795 O O . THR A 1 97 ? -14.296 19.198 -33.203 1.00 56.44 97 THR A O 1
ATOM 798 N N . LEU A 1 98 ? -12.570 18.203 -32.177 1.00 56.50 98 LEU A N 1
ATOM 799 C CA . LEU A 1 98 ? -12.196 17.261 -33.240 1.00 56.50 98 LEU A CA 1
ATOM 800 C C . LEU A 1 98 ? -12.446 15.801 -32.802 1.00 56.50 98 LEU A C 1
ATOM 802 O O . LEU A 1 98 ? -11.724 14.887 -33.177 1.00 56.50 98 LEU A O 1
ATOM 806 N N . ALA A 1 99 ? -13.445 15.599 -31.945 1.00 50.19 99 ALA A N 1
ATOM 807 C CA . ALA A 1 99 ? -14.005 14.299 -31.583 1.00 50.19 99 ALA A CA 1
ATOM 808 C C . ALA A 1 99 ? -15.540 14.368 -31.662 1.00 50.19 99 ALA A C 1
ATOM 810 O O . ALA A 1 99 ? -16.259 13.976 -30.741 1.00 50.19 99 ALA A O 1
ATOM 811 N N . LYS A 1 100 ? -16.044 14.940 -32.758 1.00 45.59 100 LYS A N 1
ATOM 812 C CA . LYS A 1 100 ? -17.432 14.802 -33.183 1.00 45.59 100 LYS A CA 1
ATOM 813 C C . LYS A 1 100 ? -17.481 14.561 -34.681 1.00 45.59 100 LYS A C 1
ATOM 815 O O . LYS A 1 100 ? -16.664 15.194 -35.383 1.00 45.59 100 LYS A O 1
#